Protein AF-A0A923HH35-F1 (afdb_monomer)

Mean predicted aligned error: 9.81 Å

Structure (mmCIF, N/CA/C/O backbone):
data_AF-A0A923HH35-F1
#
_entry.id   AF-A0A923HH35-F1
#
loop_
_atom_site.group_PDB
_atom_site.id
_atom_site.type_symbol
_atom_site.label_atom_id
_atom_site.label_alt_id
_atom_site.label_comp_id
_atom_site.label_asym_id
_atom_site.label_entity_id
_atom_site.label_seq_id
_atom_site.pdbx_PDB_ins_code
_atom_site.Cartn_x
_atom_site.Cartn_y
_atom_site.Cartn_z
_atom_site.occupancy
_atom_site.B_iso_or_equiv
_atom_site.auth_seq_id
_atom_site.auth_comp_id
_atom_site.auth_asym_id
_atom_site.auth_atom_id
_atom_site.pdbx_PDB_model_num
ATOM 1 N N . MET A 1 1 ? 2.674 -9.174 -26.661 1.00 35.53 1 MET A N 1
ATOM 2 C CA . MET A 1 1 ? 2.130 -9.647 -25.369 1.00 35.53 1 MET A CA 1
ATOM 3 C C . MET A 1 1 ? 0.934 -8.779 -25.019 1.00 35.53 1 MET A C 1
ATOM 5 O O . MET A 1 1 ? 1.109 -7.583 -24.839 1.00 35.53 1 MET A O 1
ATOM 9 N N . SER A 1 2 ? -0.279 -9.337 -25.024 1.00 34.16 2 SER A N 1
ATOM 10 C CA . SER A 1 2 ? -1.470 -8.602 -24.582 1.00 34.16 2 SER A CA 1
ATOM 11 C C . SER A 1 2 ? -1.356 -8.403 -23.073 1.00 34.16 2 SER A C 1
ATOM 13 O O . SER A 1 2 ? -1.352 -9.376 -22.319 1.00 34.16 2 SER A O 1
ATOM 15 N N . SER A 1 3 ? -1.177 -7.158 -22.632 1.00 42.16 3 SER A N 1
ATOM 16 C CA . SER A 1 3 ? -1.295 -6.805 -21.222 1.00 42.16 3 SER A CA 1
ATOM 17 C C . SER A 1 3 ? -2.695 -7.204 -20.772 1.00 42.16 3 SER A C 1
ATOM 19 O O . SER A 1 3 ? -3.673 -6.676 -21.302 1.00 42.16 3 SER A O 1
ATOM 21 N N . HIS A 1 4 ? -2.797 -8.149 -19.838 1.00 47.03 4 HIS A N 1
ATOM 22 C CA . HIS A 1 4 ? -4.058 -8.511 -19.203 1.00 47.03 4 HIS A CA 1
ATOM 23 C C . HIS A 1 4 ? -4.593 -7.262 -18.499 1.00 47.03 4 HIS A C 1
ATOM 25 O O . HIS A 1 4 ? -4.160 -6.908 -17.404 1.00 47.03 4 HIS A O 1
ATOM 31 N N . PHE A 1 5 ? -5.467 -6.530 -19.185 1.00 48.22 5 PHE A N 1
ATOM 32 C CA . PHE A 1 5 ? -6.115 -5.366 -18.622 1.00 48.22 5 PHE A CA 1
ATOM 33 C C . PHE A 1 5 ? -6.941 -5.848 -17.435 1.00 48.22 5 PHE A C 1
ATOM 35 O O . PHE A 1 5 ? -7.831 -6.683 -17.594 1.00 48.22 5 PHE A O 1
ATOM 42 N N . CYS A 1 6 ? -6.664 -5.298 -16.257 1.00 48.00 6 CYS A N 1
ATOM 43 C CA . CYS A 1 6 ? -7.572 -5.300 -15.121 1.00 48.00 6 CYS A CA 1
ATOM 44 C C . CYS A 1 6 ? -8.812 -4.445 -15.445 1.00 48.00 6 CYS A C 1
ATOM 46 O O . CYS A 1 6 ? -9.145 -3.500 -14.740 1.00 48.00 6 CYS A O 1
ATOM 48 N N . HIS A 1 7 ? -9.531 -4.772 -16.524 1.00 48.66 7 HIS A N 1
ATOM 49 C CA . HIS A 1 7 ? -10.965 -4.521 -16.520 1.00 48.66 7 HIS A CA 1
ATOM 50 C C . HIS A 1 7 ? -11.520 -5.218 -15.282 1.00 48.66 7 HIS A C 1
ATOM 52 O O . HIS A 1 7 ? -10.980 -6.260 -14.896 1.00 48.66 7 HIS A O 1
ATOM 58 N N . ASN A 1 8 ? -12.546 -4.629 -14.661 1.00 50.16 8 ASN A N 1
ATOM 59 C CA . ASN A 1 8 ? -13.328 -5.266 -13.607 1.00 50.16 8 ASN A CA 1
ATOM 60 C C . ASN A 1 8 ? -13.526 -6.739 -13.985 1.00 50.16 8 ASN A C 1
ATOM 62 O O . ASN A 1 8 ? -14.327 -7.053 -14.858 1.00 50.16 8 ASN A O 1
ATOM 66 N N . ASN A 1 9 ? -12.731 -7.616 -13.377 1.00 60.06 9 ASN A N 1
ATOM 67 C CA . ASN A 1 9 ? -12.941 -9.048 -13.365 1.00 60.06 9 ASN A CA 1
ATOM 68 C C . ASN A 1 9 ? -13.652 -9.238 -12.034 1.00 60.06 9 ASN A C 1
ATOM 70 O O . ASN A 1 9 ? -12.964 -9.521 -11.046 1.00 60.06 9 ASN A O 1
ATOM 74 N N . PRO A 1 10 ? -14.973 -8.960 -11.970 1.00 61.41 10 PRO A N 1
ATOM 75 C CA . PRO A 1 10 ? -15.703 -8.940 -10.708 1.00 61.41 10 PRO A CA 1
ATOM 76 C C . PRO A 1 10 ? -15.527 -10.258 -9.958 1.00 61.41 10 PRO A C 1
ATOM 78 O O . PRO A 1 10 ? -15.503 -10.256 -8.737 1.00 61.41 10 PRO A O 1
ATOM 81 N N . ASP A 1 11 ? -15.279 -11.346 -10.686 1.00 72.50 11 ASP A N 1
ATOM 82 C CA . ASP A 1 11 ? -15.078 -12.689 -10.153 1.00 72.50 11 ASP A CA 1
ATOM 83 C C . ASP A 1 11 ? -13.740 -12.877 -9.413 1.00 72.50 11 ASP A C 1
ATOM 85 O O . ASP A 1 11 ? -13.565 -13.863 -8.700 1.00 72.50 11 ASP A O 1
ATOM 89 N N . LYS A 1 12 ? -12.765 -11.969 -9.582 1.00 84.06 12 LYS A N 1
ATOM 90 C CA . LYS A 1 12 ? -11.413 -12.104 -9.002 1.00 84.06 12 LYS A CA 1
ATOM 91 C C . LYS A 1 12 ? -10.977 -10.894 -8.191 1.00 84.06 12 LYS A C 1
ATOM 93 O O . LYS A 1 12 ? -10.431 -11.074 -7.103 1.00 84.06 12 LYS A O 1
ATOM 98 N N . PHE A 1 13 ? -11.200 -9.684 -8.701 1.00 89.25 13 PHE A N 1
ATOM 99 C CA . PHE A 1 13 ? -10.756 -8.445 -8.068 1.00 89.25 13 PHE A CA 1
ATOM 100 C C . PHE A 1 13 ? -11.850 -7.387 -8.094 1.00 89.25 13 PHE A C 1
ATOM 102 O O . PHE A 1 13 ? -12.526 -7.187 -9.102 1.00 89.25 13 PHE A O 1
ATOM 109 N N . VAL A 1 14 ? -11.959 -6.662 -6.988 1.00 90.88 14 VAL A N 1
ATOM 110 C CA . VAL A 1 14 ? -12.918 -5.579 -6.804 1.00 90.88 14 VAL A CA 1
ATOM 111 C C . VAL A 1 14 ? -12.150 -4.278 -6.630 1.00 90.88 14 VAL A C 1
ATOM 113 O O . VAL A 1 14 ? -11.204 -4.202 -5.841 1.00 90.88 14 VAL A O 1
ATOM 116 N N . LYS A 1 15 ? -12.550 -3.255 -7.388 1.00 91.56 15 LYS A N 1
ATOM 117 C CA . LYS A 1 15 ? -12.030 -1.897 -7.237 1.00 91.56 15 LYS A CA 1
ATOM 118 C C . LYS A 1 15 ? -12.614 -1.258 -5.979 1.00 91.56 15 LYS A C 1
ATOM 120 O O . LYS A 1 15 ? -13.820 -1.331 -5.755 1.00 91.56 15 LYS A O 1
ATOM 125 N N . ILE A 1 16 ? -11.771 -0.598 -5.193 1.00 92.56 16 ILE A N 1
ATOM 126 C CA . ILE A 1 16 ? -12.170 0.139 -3.988 1.00 92.56 16 ILE A CA 1
ATOM 127 C C . ILE A 1 16 ? -11.870 1.631 -4.141 1.00 92.56 16 ILE A C 1
ATOM 129 O O . ILE A 1 16 ? -10.993 2.032 -4.909 1.00 92.56 16 ILE A O 1
ATOM 133 N N . ASN A 1 17 ? -12.615 2.463 -3.414 1.00 91.00 17 ASN A N 1
ATOM 134 C CA . ASN A 1 17 ? -12.553 3.920 -3.564 1.00 91.00 17 ASN A CA 1
ATOM 135 C C . ASN A 1 17 ? -11.487 4.558 -2.673 1.00 91.00 17 ASN A C 1
ATOM 137 O O . ASN A 1 17 ? -10.937 5.601 -3.020 1.00 91.00 17 ASN A O 1
ATOM 141 N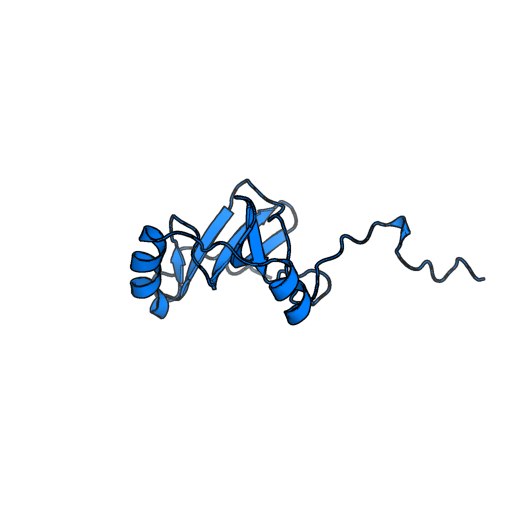 N . LYS A 1 18 ? -11.205 3.946 -1.520 1.00 92.31 18 LYS A N 1
ATOM 142 C CA . LYS A 1 18 ? -10.200 4.424 -0.570 1.00 92.31 18 LYS A CA 1
ATOM 143 C C . LYS A 1 18 ? -9.082 3.394 -0.421 1.00 92.31 18 LYS A C 1
ATOM 145 O O . LYS A 1 18 ? -9.355 2.195 -0.469 1.00 92.31 18 LYS A O 1
ATOM 150 N N . PRO A 1 19 ? -7.836 3.839 -0.212 1.00 92.94 19 PRO A N 1
ATOM 151 C CA . PRO A 1 19 ? -6.736 2.928 0.042 1.00 92.94 19 PRO A CA 1
ATOM 152 C C . PRO A 1 19 ? -6.896 2.262 1.412 1.00 92.94 19 PRO A C 1
ATOM 154 O O . PRO A 1 19 ? -7.240 2.917 2.395 1.00 92.94 19 PRO A O 1
ATOM 157 N N . ILE A 1 20 ? -6.598 0.968 1.474 1.00 94.94 20 ILE A N 1
ATOM 158 C CA . ILE A 1 20 ? -6.537 0.185 2.713 1.00 94.94 20 ILE A CA 1
ATOM 159 C C . ILE A 1 20 ? -5.216 -0.573 2.766 1.00 94.94 20 ILE A C 1
ATOM 161 O O . ILE A 1 20 ? -4.583 -0.772 1.730 1.00 94.94 20 ILE A O 1
ATOM 165 N N . TYR A 1 21 ? -4.825 -1.038 3.949 1.00 93.75 21 TYR A N 1
ATOM 166 C CA . TYR A 1 21 ? -3.667 -1.916 4.089 1.00 93.75 21 TYR A CA 1
ATOM 167 C C . TYR A 1 21 ? -3.786 -3.146 3.173 1.00 93.75 21 TYR A C 1
ATOM 169 O O . TYR A 1 21 ? -4.822 -3.809 3.137 1.00 93.75 21 TYR A O 1
ATOM 177 N N . GLY A 1 22 ? -2.726 -3.437 2.420 1.00 91.56 22 GLY A N 1
ATOM 178 C CA . GLY A 1 22 ? -2.648 -4.566 1.495 1.00 91.56 22 GLY A CA 1
ATOM 179 C C . GLY A 1 22 ? -3.394 -4.376 0.171 1.00 91.56 22 GLY A C 1
ATOM 180 O O . GLY A 1 22 ? -3.361 -5.279 -0.663 1.00 91.56 22 GLY A O 1
ATOM 181 N N . ALA A 1 23 ? -4.043 -3.228 -0.068 1.00 94.25 23 ALA A N 1
ATOM 182 C CA . ALA A 1 23 ? -4.663 -2.959 -1.363 1.00 94.25 23 ALA A CA 1
ATOM 183 C C . ALA A 1 23 ? -3.614 -2.949 -2.479 1.00 94.25 23 ALA A C 1
ATOM 185 O O . ALA A 1 23 ? -2.536 -2.369 -2.333 1.00 94.25 23 ALA A O 1
ATOM 186 N N . ILE A 1 24 ? -3.964 -3.541 -3.617 1.00 92.44 24 ILE A N 1
ATOM 187 C CA . ILE A 1 24 ? -3.176 -3.460 -4.841 1.00 92.44 24 ILE A CA 1
ATOM 188 C C . ILE A 1 24 ? -3.402 -2.073 -5.421 1.00 92.44 24 ILE A C 1
ATOM 190 O O . ILE A 1 24 ? -4.494 -1.748 -5.888 1.00 92.44 24 ILE A O 1
ATOM 194 N N . ARG A 1 25 ? -2.364 -1.250 -5.390 1.00 91.06 25 ARG A N 1
ATOM 195 C CA . ARG A 1 25 ? -2.370 0.101 -5.923 1.00 91.06 25 ARG A CA 1
ATOM 196 C C . ARG A 1 25 ? -1.740 0.102 -7.307 1.00 91.06 25 ARG A C 1
ATOM 198 O O . ARG A 1 25 ? -0.563 -0.206 -7.471 1.00 91.06 25 ARG A O 1
ATOM 205 N N . TYR A 1 26 ? -2.526 0.484 -8.301 1.00 88.19 26 TYR A N 1
ATOM 206 C CA . TYR A 1 26 ? -2.132 0.548 -9.701 1.00 88.19 26 TYR A CA 1
ATOM 207 C C . TYR A 1 26 ? -2.133 1.999 -10.178 1.00 88.19 26 TYR A C 1
ATOM 209 O O . TYR A 1 26 ? -3.075 2.742 -9.914 1.00 88.19 26 TYR A O 1
ATOM 217 N N . CYS A 1 27 ? -1.095 2.414 -10.904 1.00 85.12 27 CYS A N 1
ATOM 218 C CA . CYS A 1 27 ? -1.168 3.614 -11.730 1.00 85.12 27 CYS A CA 1
ATOM 219 C C . CYS A 1 27 ? -0.707 3.337 -13.154 1.00 85.12 27 CYS A C 1
ATOM 221 O O . CYS A 1 27 ? 0.259 2.609 -13.407 1.00 85.12 27 CYS A O 1
ATOM 223 N N . ARG A 1 28 ? -1.400 3.978 -14.092 1.00 79.69 28 ARG A N 1
ATOM 224 C CA . ARG A 1 28 ? -1.068 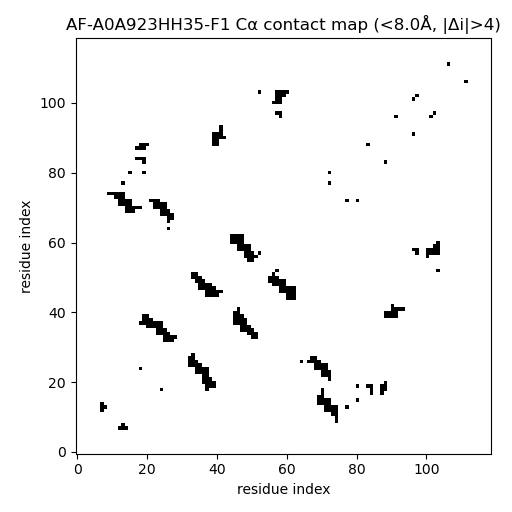3.933 -15.510 1.00 79.69 28 ARG A CA 1
ATOM 225 C C . ARG A 1 28 ? -0.076 5.047 -15.841 1.00 79.69 28 ARG A C 1
ATOM 227 O O . ARG A 1 28 ? -0.306 6.203 -15.491 1.00 79.69 28 ARG A O 1
ATOM 234 N N . ARG A 1 29 ? 1.019 4.713 -16.525 1.00 75.75 29 ARG A N 1
ATOM 235 C CA . ARG A 1 29 ? 1.996 5.672 -17.058 1.00 75.75 29 ARG A CA 1
ATOM 236 C C . ARG A 1 29 ? 2.232 5.390 -18.548 1.00 75.75 29 ARG A C 1
ATOM 238 O O . ARG A 1 29 ? 1.941 4.300 -19.045 1.00 75.75 29 ARG A O 1
ATOM 245 N N . ASN A 1 30 ? 2.736 6.380 -19.280 1.00 66.00 30 ASN A N 1
ATOM 246 C CA . ASN A 1 30 ? 3.195 6.158 -20.652 1.00 66.00 30 ASN A CA 1
ATOM 247 C C . ASN A 1 30 ? 4.482 5.322 -20.600 1.00 66.00 30 ASN A C 1
ATOM 249 O O . ASN A 1 30 ? 5.417 5.698 -19.901 1.00 66.00 30 ASN A O 1
ATOM 253 N N . GLY A 1 31 ? 4.506 4.180 -21.295 1.00 67.88 31 GLY A N 1
ATOM 254 C CA . GLY A 1 31 ? 5.638 3.242 -21.275 1.00 67.88 31 GLY A CA 1
ATOM 255 C C . GLY A 1 31 ? 5.581 2.147 -20.196 1.00 67.88 31 GLY A C 1
A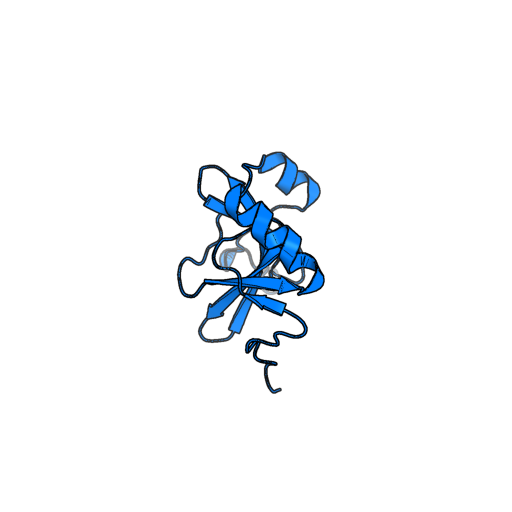TOM 256 O O . GLY A 1 31 ? 6.514 1.360 -20.105 1.00 67.88 31 GLY A O 1
ATOM 257 N N . GLY A 1 32 ? 4.505 2.052 -19.399 1.00 69.62 32 GLY A N 1
ATOM 258 C CA . GLY A 1 32 ? 4.319 0.979 -18.409 1.00 69.62 32 GLY A CA 1
ATOM 259 C C . GLY A 1 32 ? 3.349 1.341 -17.277 1.00 69.62 32 GLY A C 1
ATOM 260 O O . GLY A 1 32 ? 2.967 2.494 -17.113 1.00 69.62 32 GLY A O 1
ATOM 261 N N . GLY A 1 33 ? 2.922 0.358 -16.482 1.00 75.62 33 GLY A N 1
ATOM 262 C CA . GLY A 1 33 ? 2.164 0.585 -15.244 1.00 75.62 33 GLY A CA 1
ATOM 263 C C . GLY A 1 33 ? 3.052 0.425 -14.012 1.00 75.62 33 GLY A C 1
ATOM 264 O O . GLY A 1 33 ? 4.045 -0.296 -14.065 1.00 75.62 33 GLY A O 1
ATOM 265 N N . HIS A 1 34 ? 2.695 1.062 -12.899 1.00 81.69 34 HIS A N 1
ATOM 266 C CA . HIS A 1 34 ? 3.319 0.787 -11.603 1.00 81.69 34 HIS A CA 1
ATOM 267 C C . HIS A 1 34 ? 2.283 0.169 -10.664 1.00 81.69 34 HIS A C 1
ATOM 269 O O . HIS A 1 34 ? 1.203 0.731 -10.464 1.00 81.69 34 HIS A O 1
ATOM 275 N N . VAL A 1 35 ? 2.619 -1.006 -10.133 1.00 86.81 35 VAL A N 1
ATOM 276 C CA . VAL A 1 35 ? 1.807 -1.775 -9.188 1.00 86.81 35 VAL A CA 1
ATOM 277 C C . VAL A 1 35 ? 2.604 -1.928 -7.903 1.00 86.81 35 VAL A C 1
ATOM 279 O O . VAL A 1 35 ? 3.755 -2.352 -7.954 1.00 86.81 35 VAL A O 1
ATOM 282 N N . CYS A 1 36 ? 1.991 -1.615 -6.771 1.00 89.56 36 CYS A N 1
ATOM 283 C CA . CYS A 1 36 ? 2.557 -1.841 -5.445 1.00 89.56 36 CYS A CA 1
ATOM 284 C C . CYS A 1 36 ? 1.438 -2.105 -4.433 1.00 89.56 36 CYS A C 1
ATOM 286 O O . CYS A 1 36 ? 0.255 -1.955 -4.746 1.00 89.56 36 CYS A O 1
ATOM 288 N N . PHE A 1 37 ? 1.799 -2.528 -3.225 1.00 92.06 37 PHE A N 1
ATOM 289 C CA . PHE A 1 37 ? 0.850 -2.726 -2.137 1.00 92.06 37 PHE A CA 1
ATOM 290 C C . PHE A 1 37 ? 0.796 -1.492 -1.246 1.00 92.06 37 PHE A C 1
ATOM 292 O O . PHE A 1 37 ? 1.820 -0.916 -0.889 1.00 92.06 37 PHE A O 1
ATOM 299 N N . VAL A 1 38 ? -0.402 -1.093 -0.841 1.00 93.56 38 VAL A N 1
ATOM 300 C CA . VAL A 1 38 ? -0.574 -0.043 0.163 1.00 93.56 38 VAL A CA 1
ATOM 301 C C . VAL A 1 38 ? -0.161 -0.588 1.530 1.00 93.56 38 VAL A C 1
ATOM 303 O O . VAL A 1 38 ? -0.684 -1.611 1.966 1.00 93.56 38 VAL A O 1
ATOM 306 N N . TYR A 1 39 ? 0.749 0.093 2.227 1.00 93.50 39 TYR A N 1
ATOM 307 C CA . TYR A 1 39 ? 1.240 -0.350 3.537 1.00 93.50 39 TYR A CA 1
ATOM 308 C C . TYR A 1 39 ? 0.759 0.539 4.688 1.00 93.50 39 TYR A C 1
ATOM 310 O O . TYR A 1 39 ? 0.568 0.066 5.801 1.00 93.50 39 TYR A O 1
ATOM 318 N N . GLY A 1 40 ? 0.530 1.828 4.446 1.00 93.12 40 GLY A N 1
ATOM 319 C CA . GLY A 1 40 ? 0.035 2.727 5.485 1.00 93.12 40 GLY A CA 1
ATOM 320 C C . GLY A 1 40 ? 0.261 4.186 5.146 1.00 93.12 40 GLY A C 1
ATOM 321 O O . GLY A 1 40 ? 0.416 4.554 3.980 1.00 93.12 40 GLY A O 1
ATOM 322 N N . THR A 1 41 ? 0.297 5.021 6.176 1.00 92.88 41 THR A N 1
ATOM 323 C CA . THR A 1 41 ? 0.676 6.428 6.055 1.00 92.88 41 THR A CA 1
ATOM 324 C C . THR A 1 41 ? 1.800 6.776 7.016 1.00 92.88 41 THR A C 1
ATOM 326 O O . THR A 1 41 ? 1.981 6.139 8.047 1.00 92.88 41 THR A O 1
ATOM 329 N N . TRP A 1 42 ? 2.572 7.798 6.674 1.00 91.19 42 TRP A N 1
ATOM 330 C CA . TRP A 1 42 ? 3.498 8.449 7.593 1.00 91.19 42 TRP A CA 1
ATOM 331 C C . TRP A 1 42 ? 3.456 9.944 7.306 1.00 91.19 42 TRP A C 1
ATOM 333 O O . TRP A 1 42 ? 3.553 10.344 6.142 1.00 91.19 42 TRP A O 1
ATOM 343 N N . LYS A 1 43 ? 3.253 10.783 8.331 1.00 89.31 43 LYS A N 1
ATOM 344 C CA . LYS A 1 43 ? 3.154 12.249 8.166 1.00 89.31 43 LYS A CA 1
ATOM 345 C C . LYS A 1 43 ? 2.144 12.675 7.085 1.00 89.31 43 LYS A C 1
ATOM 347 O O . LYS A 1 43 ? 2.409 13.577 6.289 1.00 89.31 43 LYS A O 1
ATOM 352 N N . GLY A 1 44 ? 1.007 11.981 7.016 1.00 85.25 44 GLY A N 1
ATOM 353 C CA . GLY A 1 44 ? -0.074 12.265 6.065 1.00 85.25 44 GLY A CA 1
ATOM 354 C C . GLY A 1 44 ? 0.200 11.875 4.606 1.00 85.25 44 G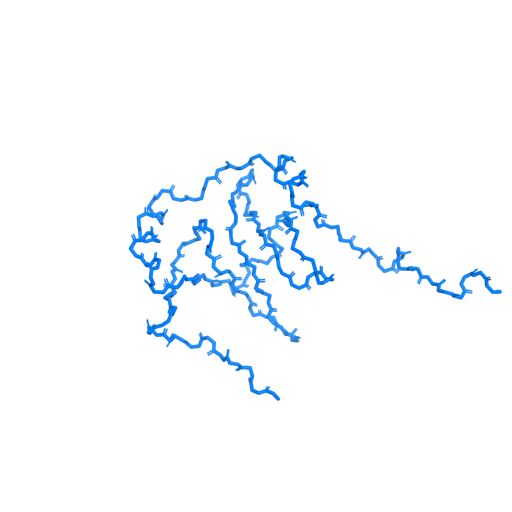LY A C 1
ATOM 355 O O . GLY A 1 44 ? -0.623 12.171 3.742 1.00 85.25 44 GLY A O 1
ATOM 356 N N . LYS A 1 45 ? 1.322 11.208 4.301 1.00 89.38 45 LYS A N 1
ATOM 357 C CA . LYS A 1 45 ? 1.616 10.683 2.958 1.00 89.38 45 LYS A CA 1
ATOM 358 C C . LYS A 1 45 ? 1.578 9.161 2.948 1.00 89.38 45 LYS A C 1
ATOM 360 O O . LYS A 1 45 ? 1.958 8.519 3.925 1.00 89.38 45 LYS A O 1
ATOM 365 N N . MET A 1 46 ? 1.127 8.592 1.832 1.00 90.00 46 MET A N 1
ATOM 366 C CA . MET A 1 46 ? 1.024 7.145 1.664 1.00 90.00 46 MET A CA 1
ATOM 367 C C . MET A 1 46 ? 2.407 6.493 1.585 1.00 90.00 46 MET A C 1
ATOM 369 O O . MET A 1 46 ? 3.308 6.985 0.901 1.00 90.00 46 MET A O 1
ATOM 373 N N . LEU A 1 47 ? 2.522 5.373 2.288 1.00 90.25 47 LEU A N 1
ATOM 374 C CA . LEU A 1 47 ? 3.635 4.441 2.301 1.00 90.25 47 LEU A CA 1
ATOM 375 C C . LEU A 1 47 ? 3.219 3.204 1.501 1.00 90.25 47 LEU A C 1
ATOM 377 O O . LEU A 1 47 ? 2.158 2.626 1.769 1.00 90.25 47 LEU A O 1
ATOM 381 N N . VAL A 1 48 ? 4.037 2.799 0.535 1.00 90.31 48 VAL A N 1
ATOM 382 C CA . VAL A 1 48 ? 3.767 1.625 -0.304 1.00 90.31 48 VAL A 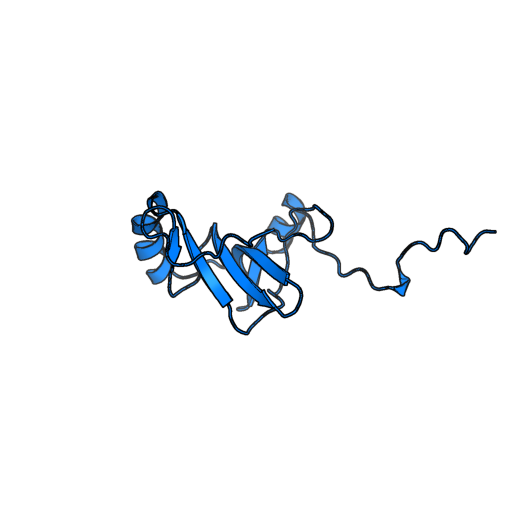CA 1
ATOM 383 C C . VAL A 1 48 ? 4.899 0.610 -0.195 1.00 90.31 48 VAL A C 1
ATOM 385 O O . VAL A 1 48 ? 6.043 0.958 0.098 1.00 90.31 48 VAL A O 1
ATOM 388 N N . LEU A 1 49 ? 4.553 -0.657 -0.391 1.00 89.12 49 LEU A N 1
ATOM 389 C CA . LEU A 1 49 ? 5.461 -1.793 -0.381 1.00 89.12 49 LEU A CA 1
ATOM 390 C C . LEU A 1 49 ? 5.523 -2.394 -1.787 1.00 89.12 49 LEU A C 1
ATOM 392 O O . LEU A 1 49 ? 4.510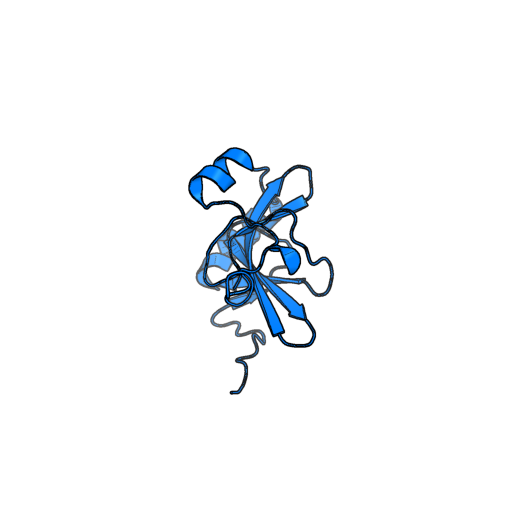 -2.834 -2.338 1.00 89.12 49 LEU A O 1
ATOM 396 N N . GLY A 1 50 ? 6.728 -2.451 -2.341 1.00 81.00 50 GLY A N 1
ATOM 397 C CA . GLY A 1 50 ? 7.002 -3.095 -3.620 1.00 81.00 50 GLY A CA 1
ATOM 398 C C . GLY A 1 50 ? 6.798 -2.213 -4.853 1.00 81.00 50 GLY A C 1
ATOM 399 O O . GLY A 1 50 ? 6.664 -0.995 -4.780 1.00 81.00 50 GLY A O 1
ATOM 400 N N . GLY A 1 51 ? 6.806 -2.879 -6.007 1.00 65.44 51 GLY A N 1
ATOM 401 C CA . GLY A 1 51 ? 6.999 -2.291 -7.331 1.00 65.44 51 GLY A CA 1
ATOM 402 C C . GLY A 1 51 ? 8.236 -2.911 -7.974 1.00 65.44 51 GLY A C 1
ATOM 403 O O . GLY A 1 51 ? 9.157 -3.287 -7.263 1.00 65.44 51 GLY A O 1
ATOM 404 N N . ASN A 1 52 ? 8.265 -3.057 -9.302 1.00 63.41 52 ASN A N 1
ATOM 405 C CA . ASN A 1 52 ? 9.455 -3.529 -10.022 1.00 63.41 52 ASN A CA 1
ATOM 406 C C . ASN A 1 52 ? 10.580 -2.471 -9.970 1.00 63.41 52 ASN A C 1
ATOM 408 O O . ASN A 1 52 ? 10.881 -1.806 -10.958 1.00 63.41 52 ASN A O 1
ATOM 412 N N . GLN A 1 53 ? 11.128 -2.243 -8.781 1.00 63.00 53 GLN A N 1
ATOM 413 C CA . GLN A 1 53 ? 12.268 -1.385 -8.509 1.00 63.00 53 GLN A CA 1
ATOM 414 C C . GLN A 1 53 ? 13.479 -2.308 -8.383 1.00 63.00 53 GLN A C 1
ATOM 416 O O . GLN A 1 53 ? 13.824 -2.741 -7.287 1.00 63.00 53 GLN A O 1
ATOM 421 N N . HIS A 1 54 ? 14.087 -2.647 -9.522 1.00 63.53 54 HIS A N 1
ATOM 422 C CA . HIS A 1 54 ? 15.261 -3.530 -9.596 1.00 63.53 54 HIS A CA 1
ATOM 423 C C . HIS A 1 54 ? 15.019 -4.935 -9.008 1.00 63.53 54 HIS A C 1
ATOM 425 O O . HIS A 1 54 ? 15.850 -5.425 -8.252 1.00 63.53 54 HIS A O 1
ATOM 431 N N . ASP A 1 55 ? 13.868 -5.559 -9.293 1.00 63.59 55 ASP A N 1
ATOM 432 C CA . ASP A 1 55 ? 13.510 -6.899 -8.786 1.00 63.59 55 ASP A CA 1
ATOM 433 C C . ASP A 1 55 ? 13.476 -7.035 -7.245 1.00 63.59 55 ASP A C 1
ATOM 435 O O . ASP A 1 55 ? 13.589 -8.135 -6.703 1.00 63.59 55 ASP A O 1
ATOM 439 N N . THR A 1 56 ? 13.278 -5.931 -6.510 1.00 67.88 56 THR A N 1
ATOM 440 C CA . THR A 1 56 ? 13.215 -5.938 -5.036 1.00 67.88 56 THR A CA 1
ATOM 441 C C . THR A 1 56 ? 11.873 -5.462 -4.480 1.00 67.88 56 THR A C 1
ATOM 443 O O . THR A 1 56 ? 11.191 -4.614 -5.053 1.00 67.88 56 THR A O 1
ATOM 446 N N . ILE A 1 57 ? 11.487 -6.014 -3.324 1.00 77.25 57 ILE A N 1
ATOM 447 C CA . ILE A 1 57 ? 10.325 -5.572 -2.545 1.00 77.25 57 ILE A CA 1
ATOM 448 C C . ILE A 1 57 ? 10.841 -4.675 -1.419 1.00 77.25 57 ILE A C 1
ATOM 450 O O . ILE A 1 57 ? 11.308 -5.173 -0.400 1.00 77.25 57 ILE A O 1
ATOM 454 N N . LEU A 1 58 ? 10.766 -3.359 -1.615 1.00 85.00 58 LEU A N 1
ATOM 455 C CA . LEU A 1 58 ? 11.231 -2.354 -0.655 1.00 85.00 58 LEU A CA 1
ATOM 456 C C . LEU A 1 58 ? 10.076 -1.467 -0.182 1.00 85.00 58 LEU A C 1
ATOM 458 O O . LEU A 1 58 ? 9.036 -1.364 -0.840 1.00 85.00 58 LEU A O 1
ATOM 462 N N . ILE A 1 59 ? 10.280 -0.792 0.951 1.00 86.31 59 ILE A N 1
ATOM 463 C CA . ILE A 1 59 ? 9.394 0.285 1.398 1.00 86.31 59 ILE A CA 1
ATOM 464 C C . ILE A 1 59 ? 9.725 1.564 0.629 1.00 86.31 59 ILE A C 1
ATOM 466 O O . ILE A 1 59 ? 10.847 2.081 0.703 1.00 86.31 59 ILE A O 1
ATOM 470 N N . GLU A 1 60 ? 8.721 2.106 -0.055 1.00 85.25 60 GLU A N 1
ATOM 471 C CA . GLU A 1 60 ? 8.794 3.380 -0.760 1.00 85.25 60 GLU A CA 1
ATOM 472 C C . GLU A 1 60 ? 7.958 4.444 -0.042 1.00 85.25 60 GLU A C 1
ATOM 474 O O . GLU A 1 60 ? 6.771 4.270 0.249 1.00 85.25 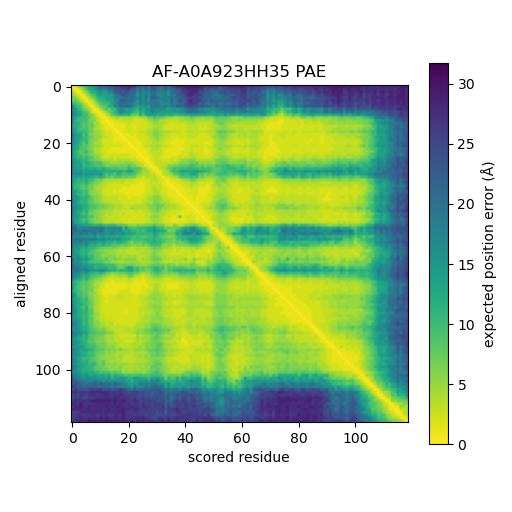60 GLU A O 1
ATOM 479 N N . TYR A 1 61 ? 8.604 5.579 0.230 1.00 84.06 61 TYR A N 1
ATOM 480 C CA . TYR A 1 61 ? 7.978 6.741 0.840 1.00 84.06 61 TYR A CA 1
ATOM 481 C C . TYR A 1 61 ? 8.520 8.057 0.261 1.00 84.06 61 TYR A C 1
ATOM 483 O O . TYR A 1 61 ? 9.741 8.250 0.246 1.00 84.06 61 TYR A O 1
ATOM 491 N N . PRO A 1 62 ? 7.646 9.028 -0.064 1.00 82.06 62 PRO A N 1
ATOM 492 C CA . PRO A 1 62 ? 6.198 8.869 -0.251 1.00 82.06 62 PRO A CA 1
ATOM 493 C C . PRO A 1 62 ? 5.892 8.161 -1.581 1.00 82.06 62 PRO A C 1
ATOM 495 O O . PRO A 1 62 ? 6.750 8.163 -2.461 1.00 82.06 62 PRO A O 1
ATOM 498 N N . ASP A 1 63 ? 4.672 7.635 -1.765 1.00 83.12 63 ASP A N 1
ATOM 499 C CA . ASP A 1 63 ? 4.206 7.213 -3.103 1.00 83.12 63 ASP A CA 1
ATOM 500 C C . ASP A 1 63 ? 4.433 8.363 -4.112 1.00 83.12 63 ASP A C 1
ATOM 502 O O . ASP A 1 63 ? 3.888 9.461 -3.931 1.00 83.12 63 ASP A O 1
ATOM 506 N N . PRO A 1 64 ? 5.254 8.159 -5.161 1.00 72.88 64 PRO A N 1
ATOM 507 C CA . PRO A 1 64 ? 5.663 9.223 -6.068 1.00 72.88 64 PRO A CA 1
ATOM 508 C C . PRO A 1 64 ? 4.567 9.638 -7.055 1.00 72.88 64 PRO A C 1
ATOM 510 O O . PRO A 1 64 ? 4.747 10.628 -7.764 1.00 72.88 64 PRO A O 1
ATOM 513 N N . THR A 1 65 ? 3.455 8.900 -7.168 1.00 73.62 65 THR A N 1
ATOM 514 C CA . THR A 1 65 ? 2.422 9.198 -8.174 1.00 73.62 65 THR A CA 1
ATOM 515 C C . THR A 1 65 ? 1.111 9.620 -7.539 1.00 73.62 65 THR A C 1
ATOM 517 O O . THR A 1 65 ? 0.476 8.854 -6.824 1.00 73.62 65 THR A O 1
ATOM 520 N N . SER A 1 66 ? 0.638 10.801 -7.920 1.00 67.12 66 SER A N 1
ATOM 521 C CA . SER A 1 66 ? -0.628 11.362 -7.443 1.00 67.12 66 SER A CA 1
ATOM 522 C C . SER A 1 66 ? -1.787 11.270 -8.443 1.00 67.12 66 SER A C 1
ATOM 524 O O . SER A 1 66 ? -2.930 11.499 -8.062 1.00 67.12 66 SER A O 1
ATOM 526 N N . LYS A 1 67 ? -1.532 10.951 -9.722 1.00 74.12 67 LYS A N 1
ATOM 527 C CA . LYS A 1 67 ? -2.555 10.959 -10.787 1.00 74.12 67 LYS A CA 1
ATOM 528 C C . LYS A 1 67 ? -2.836 9.562 -11.334 1.00 74.12 67 LYS A C 1
ATOM 530 O O . LYS A 1 67 ? -1.909 8.786 -11.548 1.00 74.12 67 LYS A O 1
ATOM 535 N N . GLY A 1 68 ? -4.115 9.284 -11.603 1.00 79.50 68 GLY A N 1
ATOM 536 C CA . GLY A 1 68 ? -4.561 8.031 -12.223 1.00 79.50 68 GLY A CA 1
ATOM 537 C C . GLY A 1 68 ? -4.288 6.797 -11.362 1.00 79.50 68 GLY A C 1
ATOM 538 O O . GLY A 1 68 ? -3.877 5.768 -11.895 1.00 79.50 68 GLY A O 1
ATOM 539 N N . VAL A 1 69 ? -4.434 6.938 -10.041 1.00 87.94 69 VAL A N 1
ATOM 540 C CA . VAL A 1 69 ? -4.228 5.858 -9.072 1.00 87.94 69 VAL A CA 1
ATOM 541 C C . VAL A 1 69 ? -5.548 5.147 -8.816 1.00 87.94 69 VAL A C 1
ATOM 543 O O . VAL A 1 69 ? -6.568 5.785 -8.567 1.00 87.94 69 VAL A O 1
ATOM 546 N N . GLU A 1 70 ? -5.513 3.824 -8.865 1.00 91.44 70 GLU A N 1
ATOM 547 C CA . GLU A 1 70 ? -6.644 2.953 -8.585 1.00 91.44 70 GLU A CA 1
ATOM 548 C C . GLU A 1 70 ? -6.242 1.895 -7.560 1.00 91.44 70 GLU A C 1
ATOM 550 O O . GLU A 1 70 ? -5.077 1.495 -7.485 1.00 91.44 70 GLU A O 1
ATOM 555 N N . TYR A 1 71 ? -7.217 1.434 -6.780 1.00 92.44 71 TYR A N 1
ATOM 556 C CA . TYR A 1 71 ? -7.015 0.452 -5.723 1.00 92.44 71 TYR A CA 1
ATOM 557 C C . TYR A 1 71 ? -7.898 -0.762 -5.967 1.00 92.44 71 TYR A C 1
ATOM 559 O O . TYR A 1 71 ? -9.086 -0.623 -6.256 1.00 92.44 71 TYR A O 1
ATOM 567 N N . PHE A 1 72 ? -7.324 -1.946 -5.808 1.00 92.94 72 PHE A N 1
ATOM 568 C CA . PHE A 1 72 ? -8.011 -3.214 -5.997 1.00 92.94 72 PHE A CA 1
ATOM 569 C C . PHE A 1 72 ? -7.715 -4.161 -4.841 1.00 92.94 72 PHE A C 1
ATOM 571 O O . PHE A 1 72 ? -6.632 -4.141 -4.257 1.00 92.94 72 PHE A O 1
ATOM 578 N N . VAL A 1 73 ? -8.669 -5.031 -4.541 1.00 93.12 73 VAL A N 1
ATOM 579 C CA . VAL A 1 73 ? -8.498 -6.150 -3.609 1.00 93.12 73 VAL A CA 1
ATOM 580 C C . VAL A 1 73 ? -9.028 -7.427 -4.248 1.00 93.12 73 VAL A C 1
ATOM 582 O O . VAL A 1 73 ? -9.931 -7.349 -5.085 1.00 93.12 73 VAL A O 1
ATOM 585 N N . PRO A 1 74 ? -8.509 -8.612 -3.886 1.00 92.56 74 PRO A N 1
ATOM 586 C CA . PRO A 1 74 ? -9.150 -9.861 -4.269 1.00 92.56 74 PRO A CA 1
ATOM 587 C C . PRO A 1 74 ? -10.591 -9.896 -3.750 1.00 92.56 74 PRO A C 1
ATOM 589 O O . PRO A 1 74 ? -10.862 -9.405 -2.654 1.00 92.56 74 PRO A O 1
ATOM 592 N N . ILE A 1 75 ? -11.507 -10.521 -4.487 1.00 90.25 75 ILE A N 1
ATOM 593 C CA . ILE A 1 75 ? -12.924 -10.602 -4.093 1.00 90.25 75 ILE A CA 1
ATOM 594 C C . ILE A 1 75 ? -13.106 -11.215 -2.693 1.00 90.25 75 ILE A C 1
ATOM 596 O O . ILE A 1 75 ? -13.926 -10.754 -1.902 1.00 90.25 75 ILE A O 1
ATOM 600 N N . ALA A 1 76 ? -12.254 -12.180 -2.330 1.00 91.19 76 ALA A N 1
ATOM 601 C CA . ALA A 1 76 ? -12.230 -12.795 -1.002 1.00 91.19 76 ALA A CA 1
ATOM 602 C C . ALA A 1 76 ? -11.985 -11.783 0.138 1.00 91.19 76 ALA A C 1
ATOM 604 O O . ALA A 1 76 ? -12.416 -12.007 1.267 1.00 91.19 76 ALA A O 1
ATOM 605 N N . TYR A 1 77 ? -11.331 -10.657 -0.158 1.00 92.38 77 TYR A N 1
ATOM 606 C CA . TYR A 1 77 ? -11.016 -9.588 0.790 1.00 92.38 77 TYR A CA 1
ATOM 607 C C . TYR A 1 77 ? -12.035 -8.444 0.774 1.00 92.38 77 TYR A C 1
ATOM 609 O O . TYR A 1 77 ? -11.906 -7.520 1.575 1.00 92.38 77 TYR A O 1
ATOM 617 N N . GLN A 1 78 ? -13.069 -8.487 -0.072 1.00 90.81 78 GLN A N 1
ATOM 618 C CA . GLN A 1 78 ? -14.019 -7.380 -0.226 1.00 90.81 78 GLN A CA 1
ATOM 619 C C . GLN A 1 78 ? -14.678 -6.970 1.103 1.00 90.81 78 GLN A C 1
ATOM 621 O O . GLN A 1 78 ? -14.650 -5.797 1.468 1.00 90.81 78 GLN A O 1
ATOM 626 N N . LYS A 1 79 ? -15.200 -7.930 1.878 1.00 91.88 79 LYS A N 1
ATOM 627 C CA . LYS A 1 79 ? -15.858 -7.646 3.171 1.00 91.88 79 LYS A CA 1
ATOM 628 C C . LYS A 1 79 ? -14.917 -7.016 4.198 1.00 91.88 79 LYS A C 1
ATOM 630 O O . LYS A 1 79 ? -15.346 -6.247 5.053 1.00 91.88 79 LYS A O 1
ATOM 635 N N . PHE A 1 80 ? -13.640 -7.390 4.155 1.00 92.69 80 PHE A N 1
ATOM 636 C CA . PHE A 1 80 ? -12.612 -6.779 4.992 1.00 92.69 80 PHE A CA 1
ATOM 637 C C . PHE A 1 80 ? -12.330 -5.353 4.515 1.00 92.69 80 PHE A C 1
ATOM 639 O O . PHE A 1 80 ? -12.317 -4.423 5.317 1.00 92.69 80 PHE A O 1
ATOM 646 N N . ALA A 1 81 ? -12.197 -5.173 3.202 1.00 92.19 81 ALA A N 1
ATOM 647 C CA . ALA A 1 81 ? -11.929 -3.885 2.592 1.00 92.19 81 ALA A CA 1
ATOM 648 C C . ALA A 1 81 ? -13.017 -2.848 2.877 1.00 92.19 81 ALA A C 1
ATOM 650 O O . ALA A 1 81 ? -12.700 -1.705 3.181 1.00 92.19 81 ALA A O 1
ATOM 651 N N . GLU A 1 82 ? -14.291 -3.226 2.818 1.00 91.25 82 GLU A N 1
ATOM 652 C CA . GLU A 1 82 ? -15.412 -2.337 3.149 1.00 91.25 82 GLU A CA 1
ATOM 653 C C . GLU A 1 82 ? -15.296 -1.781 4.577 1.00 91.25 82 GLU A C 1
ATOM 655 O O . GLU A 1 82 ? -15.396 -0.572 4.768 1.00 91.25 82 GLU A O 1
ATOM 660 N N . LYS A 1 83 ? -14.964 -2.631 5.557 1.00 92.69 83 LYS A N 1
ATOM 661 C CA . LYS A 1 83 ? -14.777 -2.221 6.960 1.00 92.69 83 LYS A CA 1
ATOM 662 C C . LYS A 1 83 ? -13.541 -1.345 7.167 1.00 92.69 83 LYS A C 1
ATOM 664 O O . LYS A 1 83 ? -13.575 -0.384 7.929 1.00 92.69 83 LYS A O 1
ATOM 669 N N . GLU A 1 84 ? -12.427 -1.670 6.516 1.00 92.81 84 GLU A N 1
ATOM 670 C CA . GLU A 1 84 ? -11.182 -0.904 6.668 1.00 92.81 84 GLU A CA 1
ATOM 671 C C . GLU A 1 84 ? -11.237 0.457 5.958 1.00 92.81 84 GLU A C 1
ATOM 673 O O . GLU A 1 84 ? -10.614 1.418 6.410 1.00 92.81 84 GLU A O 1
ATOM 678 N N . GLN A 1 85 ? -12.037 0.590 4.894 1.00 89.50 85 GLN A N 1
ATOM 679 C CA . GLN A 1 85 ? -12.268 1.875 4.223 1.00 89.50 85 GLN A CA 1
ATOM 680 C C . GLN A 1 85 ? -12.957 2.918 5.126 1.00 89.50 85 GLN A C 1
ATOM 682 O O . GLN A 1 85 ? -12.872 4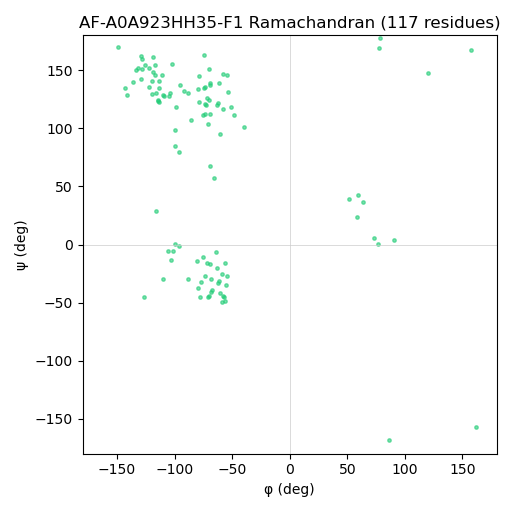.120 4.844 1.00 89.50 85 GLN A O 1
ATOM 687 N N . GLU A 1 86 ? -13.629 2.491 6.197 1.00 88.88 86 GLU A N 1
ATOM 688 C CA . GLU A 1 86 ? -14.205 3.381 7.214 1.00 88.88 86 GLU A CA 1
ATOM 689 C C . GLU A 1 86 ? -13.150 3.872 8.212 1.00 88.88 86 GLU A C 1
ATOM 691 O O . GLU A 1 86 ? -13.172 5.037 8.602 1.00 88.88 86 GLU A O 1
ATOM 696 N N . LYS A 1 87 ? -12.196 3.007 8.579 1.00 88.06 87 LYS A N 1
ATOM 697 C CA . LYS A 1 87 ? -11.124 3.310 9.542 1.00 88.06 87 LYS A CA 1
ATOM 698 C C . LYS A 1 87 ? -10.013 4.171 8.943 1.00 88.06 87 LYS A C 1
ATOM 700 O O . LYS A 1 87 ? -9.412 4.978 9.646 1.00 88.06 87 LYS A O 1
ATOM 705 N N . GLY A 1 88 ? -9.753 4.003 7.646 1.00 86.38 88 GLY A N 1
ATOM 706 C CA . GLY A 1 88 ? -8.641 4.650 6.958 1.00 86.38 88 GLY A CA 1
ATOM 707 C C . GLY A 1 88 ? -7.295 3.968 7.219 1.00 86.38 88 GLY A C 1
ATOM 708 O O . GLY A 1 88 ? -7.191 2.982 7.947 1.00 86.38 88 GLY A O 1
ATOM 709 N N . LEU A 1 89 ? -6.246 4.479 6.573 1.00 91.44 89 LEU A N 1
ATOM 710 C CA . LEU A 1 89 ? -4.899 3.936 6.719 1.00 91.44 89 LEU A CA 1
ATOM 711 C C . LEU A 1 89 ? -4.286 4.321 8.060 1.00 91.44 89 LEU A C 1
ATOM 713 O O . LEU A 1 89 ? -4.294 5.487 8.447 1.00 91.44 89 LEU A O 1
ATOM 717 N N . GLN A 1 90 ? -3.679 3.339 8.715 1.00 90.12 90 GLN A N 1
ATOM 718 C CA . GLN A 1 90 ? -2.948 3.552 9.956 1.00 90.12 90 GLN A CA 1
ATOM 719 C C . GLN A 1 90 ? -1.648 4.326 9.712 1.00 90.12 90 GLN A C 1
ATOM 721 O O . GLN A 1 90 ? -1.040 4.241 8.635 1.00 90.12 90 GLN A O 1
ATOM 726 N N . GLU A 1 91 ? -1.225 5.081 10.725 1.00 92.06 91 GLU A N 1
ATOM 727 C CA . GLU A 1 91 ? 0.098 5.692 10.747 1.00 92.06 91 GLU A CA 1
ATOM 728 C C . GLU A 1 91 ? 1.144 4.656 11.169 1.00 92.06 91 GLU A C 1
ATOM 730 O O . GLU A 1 91 ? 0.943 3.884 12.105 1.00 92.06 91 GLU A O 1
ATOM 735 N N . VAL A 1 92 ? 2.252 4.622 10.437 1.00 90.31 92 VAL A N 1
ATOM 736 C CA . VAL A 1 92 ? 3.282 3.592 10.545 1.00 90.31 92 VAL A CA 1
ATOM 737 C C . VAL A 1 92 ? 4.609 4.227 10.945 1.00 90.31 92 VAL A C 1
ATOM 739 O O . VAL A 1 92 ? 4.995 5.275 10.421 1.00 90.31 92 VAL A O 1
ATOM 742 N N . ASP A 1 93 ? 5.361 3.549 11.816 1.00 89.50 93 ASP A N 1
ATOM 743 C CA . ASP A 1 93 ? 6.772 3.867 12.026 1.00 89.50 93 ASP A CA 1
ATOM 744 C C . ASP A 1 93 ? 7.602 3.452 10.802 1.00 89.50 93 ASP A C 1
ATOM 746 O O . ASP A 1 93 ? 7.921 2.279 10.579 1.00 89.50 93 ASP A O 1
ATOM 750 N N . ILE A 1 94 ? 7.975 4.451 10.005 1.00 86.75 94 ILE A N 1
ATOM 751 C CA . ILE A 1 94 ? 8.775 4.261 8.799 1.00 86.75 94 ILE A CA 1
ATOM 752 C C . ILE A 1 94 ? 10.156 3.655 9.084 1.00 86.75 94 ILE A C 1
ATOM 754 O O . ILE A 1 94 ? 10.669 2.925 8.238 1.00 86.75 94 ILE A O 1
ATOM 758 N N . LYS A 1 95 ? 10.767 3.924 10.247 1.00 86.56 95 LYS A N 1
ATOM 759 C CA . LYS A 1 95 ? 12.098 3.388 10.572 1.00 86.56 95 LYS A CA 1
ATOM 760 C C . LYS A 1 95 ? 12.021 1.891 10.811 1.00 86.56 95 LYS A C 1
ATOM 762 O O . LYS A 1 95 ? 12.841 1.153 10.273 1.00 86.56 95 LYS A O 1
ATOM 767 N N . ALA A 1 96 ? 11.012 1.453 11.562 1.00 86.62 96 ALA A N 1
ATOM 768 C CA . ALA A 1 96 ? 10.735 0.038 11.744 1.00 86.62 96 ALA A CA 1
ATOM 769 C C . ALA A 1 96 ? 10.467 -0.629 10.386 1.00 86.62 96 ALA A C 1
ATOM 771 O O . ALA A 1 96 ? 11.124 -1.607 10.048 1.00 86.62 96 ALA A O 1
ATOM 772 N N . ALA A 1 97 ? 9.588 -0.056 9.556 1.00 84.81 97 ALA A N 1
ATOM 773 C CA . ALA A 1 97 ? 9.277 -0.612 8.237 1.00 84.81 97 ALA A CA 1
ATOM 774 C C . ALA A 1 97 ? 10.520 -0.743 7.330 1.00 84.81 97 ALA A C 1
ATOM 776 O O . ALA A 1 97 ? 10.728 -1.785 6.714 1.00 84.81 97 ALA A O 1
ATOM 777 N N . GLN A 1 98 ? 11.381 0.278 7.288 1.00 84.56 98 GLN A N 1
ATOM 778 C CA . GLN A 1 98 ? 12.628 0.253 6.514 1.00 84.56 98 GLN A CA 1
ATOM 779 C C . GLN A 1 98 ? 13.662 -0.732 7.067 1.00 84.56 98 GLN A C 1
ATOM 781 O O . GLN A 1 98 ? 14.447 -1.268 6.293 1.00 84.56 98 GLN A O 1
ATOM 786 N N . LEU A 1 99 ? 13.671 -0.983 8.378 1.00 84.31 99 LEU A N 1
ATOM 787 C CA . LEU A 1 99 ? 14.540 -1.993 8.978 1.00 84.31 99 LEU A CA 1
ATOM 788 C C . LEU A 1 99 ? 14.129 -3.411 8.556 1.00 84.31 99 LEU A C 1
ATOM 790 O O . LEU A 1 99 ? 14.995 -4.236 8.290 1.00 84.31 99 LEU A O 1
ATOM 794 N N . TYR A 1 100 ? 12.823 -3.682 8.467 1.00 83.81 100 TYR A N 1
ATOM 795 C CA . TYR A 1 100 ? 12.307 -5.001 8.089 1.00 83.81 100 TYR A CA 1
ATOM 796 C C . TYR A 1 100 ? 12.385 -5.279 6.586 1.00 83.81 100 TYR A C 1
ATOM 798 O O . TYR A 1 100 ? 12.775 -6.371 6.185 1.00 83.81 100 TYR A O 1
ATOM 806 N N . PHE A 1 101 ? 11.998 -4.311 5.756 1.00 82.62 101 PHE A N 1
ATOM 807 C CA . PHE A 1 101 ? 11.851 -4.508 4.309 1.00 82.62 101 PHE A CA 1
ATOM 808 C C . PHE A 1 101 ? 12.973 -3.875 3.486 1.00 82.62 101 PHE A C 1
ATOM 810 O O . PHE A 1 101 ? 12.998 -4.023 2.270 1.00 82.62 101 PHE A O 1
ATOM 817 N N . GLY A 1 102 ? 13.880 -3.130 4.114 1.00 82.25 102 GLY A N 1
ATOM 818 C CA . GLY A 1 102 ? 14.813 -2.266 3.406 1.00 82.25 102 GLY A CA 1
ATOM 819 C C . GLY A 1 102 ? 14.165 -0.961 2.932 1.00 82.25 102 GLY A C 1
ATOM 820 O O . GLY A 1 102 ? 12.947 -0.754 2.977 1.00 82.25 102 GLY A O 1
ATOM 821 N N . LYS A 1 103 ? 15.014 -0.040 2.478 1.00 76.69 103 LYS A N 1
ATOM 822 C CA . LYS A 1 103 ? 14.616 1.285 1.998 1.00 76.69 103 LYS A CA 1
ATOM 823 C C . LYS A 1 103 ? 14.816 1.370 0.490 1.00 76.69 103 LYS A C 1
ATOM 825 O O . LYS A 1 103 ? 15.926 1.142 0.019 1.00 76.69 103 LYS A O 1
ATOM 830 N N . ALA A 1 104 ? 13.785 1.786 -0.245 1.00 67.81 104 ALA A N 1
ATOM 831 C CA . ALA A 1 104 ? 13.939 2.154 -1.648 1.00 67.81 104 ALA A CA 1
ATOM 832 C C . ALA A 1 104 ? 14.878 3.367 -1.770 1.00 67.81 104 ALA A C 1
ATOM 834 O O . ALA A 1 104 ? 14.619 4.436 -1.206 1.00 67.81 104 ALA A O 1
ATOM 835 N N . ILE A 1 105 ? 15.990 3.199 -2.487 1.00 67.00 105 ILE A N 1
ATOM 836 C CA . ILE A 1 105 ? 16.939 4.272 -2.800 1.00 67.00 105 ILE A CA 1
ATOM 837 C C . ILE A 1 105 ? 16.714 4.670 -4.258 1.00 67.00 105 ILE A C 1
ATOM 839 O O . ILE A 1 105 ? 16.663 3.818 -5.142 1.00 67.00 105 ILE A O 1
ATOM 843 N N . LYS A 1 106 ? 16.581 5.974 -4.520 1.00 58.28 106 LYS A N 1
ATOM 844 C CA . LYS A 1 106 ? 16.652 6.486 -5.891 1.00 58.28 106 LYS A CA 1
ATOM 845 C C . LYS A 1 106 ? 18.112 6.441 -6.324 1.00 58.28 106 LYS A C 1
ATOM 847 O O . LYS A 1 106 ? 18.918 7.178 -5.766 1.00 58.28 106 LYS A O 1
ATOM 852 N N . ILE A 1 107 ? 18.437 5.577 -7.278 1.00 57.56 107 ILE A N 1
ATOM 853 C CA . ILE A 1 107 ? 19.753 5.573 -7.915 1.00 57.56 107 ILE A CA 1
ATOM 854 C C . ILE A 1 107 ? 19.791 6.798 -8.835 1.00 57.56 107 ILE A C 1
ATOM 856 O O . ILE A 1 107 ? 18.920 6.937 -9.696 1.00 57.56 107 ILE A O 1
ATOM 860 N N . ASN A 1 108 ? 20.736 7.716 -8.630 1.00 53.31 108 ASN A N 1
ATOM 861 C CA . ASN A 1 108 ? 21.008 8.738 -9.636 1.00 53.31 108 ASN A CA 1
ATOM 862 C C . ASN A 1 108 ? 21.860 8.097 -10.737 1.00 53.31 108 ASN A C 1
ATOM 864 O O . ASN A 1 108 ? 22.735 7.296 -10.435 1.00 53.31 108 ASN A O 1
ATOM 868 N N . GLU A 1 109 ? 21.674 8.482 -12.001 1.00 55.31 109 GLU A N 1
ATOM 869 C CA . GLU A 1 109 ? 22.489 7.981 -13.130 1.00 55.31 109 GLU A CA 1
ATOM 870 C C . GLU A 1 109 ? 24.003 8.211 -12.953 1.00 55.31 109 GLU A C 1
ATOM 872 O O . GLU A 1 109 ? 24.802 7.590 -13.634 1.00 55.31 109 GLU A O 1
ATOM 877 N N . LYS A 1 110 ? 24.423 9.076 -12.023 1.00 52.84 110 LYS A N 1
ATOM 878 C CA . LYS A 1 110 ? 25.841 9.275 -11.675 1.00 52.84 110 LYS A CA 1
ATOM 879 C C . LYS A 1 110 ? 26.411 8.217 -10.726 1.00 52.84 110 LYS A C 1
ATOM 881 O O . LYS A 1 110 ? 27.621 8.144 -10.582 1.00 52.84 110 LYS A O 1
ATOM 886 N N . ASP A 1 111 ? 25.549 7.430 -10.088 1.00 54.91 111 ASP A N 1
ATOM 887 C CA . ASP A 1 111 ? 25.925 6.361 -9.159 1.00 54.91 111 ASP A CA 1
ATOM 888 C C . ASP A 1 111 ? 25.888 4.980 -9.843 1.00 54.91 111 ASP A C 1
ATOM 890 O O . ASP A 1 111 ? 26.146 3.958 -9.204 1.00 54.91 111 ASP A O 1
ATOM 894 N N . SER A 1 112 ? 25.541 4.916 -11.138 1.00 52.47 112 SER A N 1
ATOM 895 C CA . SER A 1 112 ? 25.657 3.682 -11.910 1.00 52.47 112 SER A CA 1
ATOM 896 C C . SER A 1 112 ? 27.128 3.408 -12.195 1.00 52.47 112 SER A C 1
ATOM 898 O O . SER A 1 112 ? 27.788 4.212 -12.844 1.00 52.47 112 SER A O 1
ATOM 900 N N . PHE A 1 113 ? 27.615 2.266 -11.716 1.00 55.91 113 PHE A N 1
ATOM 901 C CA . PHE A 1 113 ? 28.945 1.738 -12.006 1.00 55.91 113 PHE A CA 1
ATOM 902 C C . PHE A 1 113 ? 29.230 1.782 -13.516 1.00 55.91 113 PHE A C 1
ATOM 904 O O . PHE A 1 113 ? 28.595 1.045 -14.273 1.00 55.91 113 PHE A O 1
ATOM 911 N N . ASP A 1 114 ? 30.166 2.636 -13.944 1.00 62.97 114 ASP A N 1
ATOM 912 C CA . ASP A 1 114 ? 30.709 2.612 -15.299 1.00 62.97 114 ASP A CA 1
ATOM 913 C C . ASP A 1 114 ? 31.863 1.592 -15.343 1.00 62.97 114 ASP A C 1
ATOM 915 O O . ASP A 1 114 ? 32.945 1.846 -14.804 1.00 62.97 114 ASP A O 1
ATOM 919 N N . PRO A 1 115 ? 31.678 0.417 -15.973 1.00 58.00 115 PRO A N 1
ATOM 920 C CA . PRO A 1 115 ? 32.725 -0.596 -16.073 1.00 58.00 115 PRO A CA 1
ATOM 921 C C . PRO A 1 115 ? 33.950 -0.140 -16.890 1.00 58.00 115 PRO A C 1
ATOM 923 O O . PRO A 1 115 ? 34.936 -0.878 -16.957 1.00 58.00 115 PRO A O 1
ATOM 926 N N . HIS A 1 116 ? 33.909 1.036 -17.525 1.00 63.03 116 HIS A N 1
ATOM 927 C CA . HIS A 1 116 ? 35.009 1.609 -18.297 1.00 63.03 116 HIS A CA 1
ATOM 928 C C . HIS A 1 116 ? 35.798 2.704 -17.570 1.00 63.03 116 HIS A C 1
ATOM 930 O O . HIS A 1 116 ? 36.837 3.108 -18.083 1.00 63.03 116 HIS A O 1
ATOM 936 N N . GLU A 1 117 ? 35.389 3.132 -16.372 1.00 59.38 117 GLU A N 1
ATOM 937 C CA . GLU A 1 117 ? 36.080 4.196 -15.621 1.00 59.38 117 GLU A CA 1
ATOM 938 C C . GLU A 1 117 ? 37.470 3.766 -15.096 1.00 59.38 117 GLU A C 1
ATOM 940 O O . GLU A 1 117 ? 38.314 4.603 -14.786 1.00 59.38 117 GLU A O 1
ATOM 945 N N . TYR A 1 118 ? 37.748 2.456 -15.064 1.00 53.25 118 TYR A N 1
ATOM 946 C CA . TYR A 1 118 ? 39.018 1.867 -14.610 1.00 53.25 118 TYR A CA 1
ATOM 947 C C . TYR A 1 118 ? 39.788 1.105 -15.707 1.00 53.25 118 TYR A C 1
ATOM 949 O O . TYR A 1 118 ? 40.499 0.144 -15.400 1.00 53.25 118 TYR A O 1
ATOM 957 N N . ARG A 1 119 ? 39.634 1.482 -16.983 1.00 46.47 119 ARG A N 1
ATOM 958 C CA . ARG A 1 119 ? 40.440 0.934 -18.091 1.00 46.47 119 ARG A CA 1
ATOM 959 C C . ARG A 1 119 ? 41.542 1.873 -18.555 1.00 46.47 119 ARG A C 1
ATOM 961 O O . ARG A 1 119 ? 41.286 3.090 -18.637 1.00 46.47 119 ARG A O 1
#

Nearest PDB structures (foldseek):
  4l0j-assembly1_A  TM=5.719E-01  e=6.496E+00  Escherichia coli
  7uwz-assembly1_A  TM=4.728E-01  e=3.150E+00  synthetic construct
  1w0o-assembly1_A  TM=3.010E-01  e=1.908E+00  Vibrio cholerae
  6eks-assembly1_A  TM=2.946E-01  e=9.594E+00  Vibrio cholerae O1 biovar El Tor str. N16961

Sequence (119 aa):
MSSHFCHNNPDKFVKINKPIYGAIRYCRRNGGGHVCFVYGTWKGKMLVLGGNQHDTILIEYPDPTSKGVEYFVPIAYQKFAEKEQEKGLQEVDIKAAQLYFGKAIKINEKDSFDPHEYR

Solvent-accessible surface area (backbone atoms only — not comparable to full-atom values): 7198 Å² total; per-residue (Å²): 132,84,76,84,71,83,58,85,44,70,91,51,36,40,79,49,94,57,70,32,70,67,23,41,34,38,29,74,51,93,96,50,71,51,53,30,28,31,63,27,21,4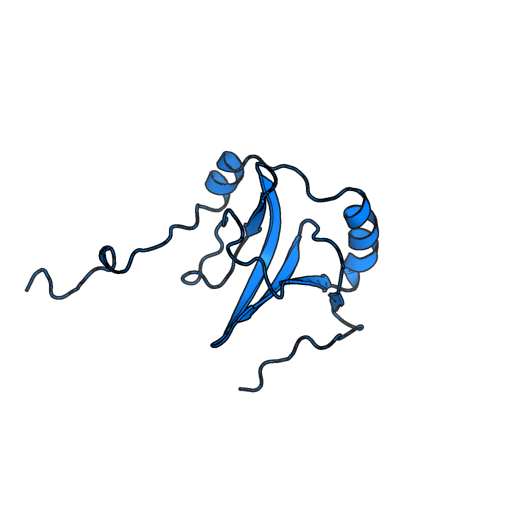5,97,91,35,49,28,29,39,41,34,91,60,87,88,39,67,25,37,37,75,61,62,89,72,88,64,68,69,46,31,34,38,48,45,92,44,45,77,57,49,62,58,38,50,74,72,47,57,53,80,49,65,62,65,61,48,29,71,77,44,34,67,62,73,87,81,53,86,88,73,54,86,61,91,65,80,85,113

Foldseek 3Di:
DPDPDPPPPVQWKDWDDAAFFQWWKWADDVPDIWTWGFHFDAPRATWTWDTPLVVFTAIDPHPPDDPRIITMDTNVCVVVRVVRRVVHGDHDDPVVRCVVRNHDDDDDPVNPDDPPPVD

Organism: NCBI:txid1344949

pLDDT: mean 78.38, std 15.64, range [34.16, 94.94]

Radius of gyration: 16.79 Å; Cα contacts (8 Å, |Δi|>4): 187; chains: 1; bounding box: 56×25×37 Å

Secondary structure (DSSP, 8-state):
---------TTTEEEESS--TT-EEEEEETTEEEEEEEEEEETTEEEEE--SBTTB--EESS-S--SSEEEEEEGGGHHHHHHHHHH-PPB--HHHHHHHH-B-----TTSS--TTTT-